Protein AF-A0A5C7PBH9-F1 (afdb_monomer_lite)

Secondary structure (DSSP, 8-state):
--HHHHHHS-GGGGG-GGGG--TT---SHHHHHHHHHHHH-SEEEE-TTSEEEEEEE-SS-EEEEEEEEETTTSTTHHHHHHHHHHSSSEEEEEEEETTEEEEEEEEPPPP----

Foldseek 3Di:
DDLVVQLVDDPLVLVPLVVLADPQADDLVLLVVLLVLLAVAAEWEQESSQWIKTWHDDPVDIDIGGDRDHRSPDYNSSSSSNSNQPHQHFYWYWHDDPNDIDIDGNGHGHPPPDD

Sequence (115 aa):
MSPAELVALPAAAYLTPDVFKTAFDCASEQEAKGLQIATEFDEINIAVNSVWSASMRRPSSSSYLQSYEAIGYHANTAALLRGFLAGTARVIVHRYRDGQLDRVVIKEAQKAVGA

Radius of gyration: 13.91 Å; chains: 1; bounding box: 40×21×45 Å

Structure (mmCIF, N/CA/C/O backbone):
data_AF-A0A5C7PBH9-F1
#
_entry.id   AF-A0A5C7PBH9-F1
#
loop_
_atom_site.group_PDB
_atom_site.id
_atom_site.type_symbol
_atom_site.label_atom_id
_atom_site.label_alt_id
_atom_site.label_comp_id
_atom_site.label_asym_id
_atom_site.label_entity_id
_atom_site.label_seq_id
_atom_site.pdbx_PDB_ins_code
_atom_site.Cartn_x
_atom_site.Cartn_y
_atom_site.Cartn_z
_atom_site.occupancy
_atom_site.B_iso_or_equiv
_atom_site.auth_seq_id
_atom_site.auth_comp_id
_atom_site.auth_asym_id
_atom_site.auth_atom_id
_atom_site.pdbx_PDB_model_num
ATOM 1 N N . MET A 1 1 ? 12.872 0.822 -9.948 1.00 86.06 1 MET A N 1
ATOM 2 C CA . MET A 1 1 ? 12.078 0.340 -11.101 1.00 86.06 1 MET A CA 1
ATOM 3 C C . MET A 1 1 ? 11.533 1.523 -11.876 1.00 86.06 1 MET A C 1
ATOM 5 O O . MET A 1 1 ? 11.331 2.580 -11.294 1.00 86.06 1 MET A O 1
ATOM 9 N N . SER A 1 2 ? 11.297 1.356 -13.170 1.00 86.06 2 SER A N 1
ATOM 10 C CA . SER A 1 2 ? 10.521 2.280 -13.993 1.00 86.06 2 SER A CA 1
ATOM 11 C C . SER A 1 2 ? 9.020 2.202 -13.657 1.00 86.06 2 SER A C 1
ATOM 13 O O . SER A 1 2 ? 8.549 1.180 -13.147 1.00 86.06 2 SER A O 1
ATOM 15 N N 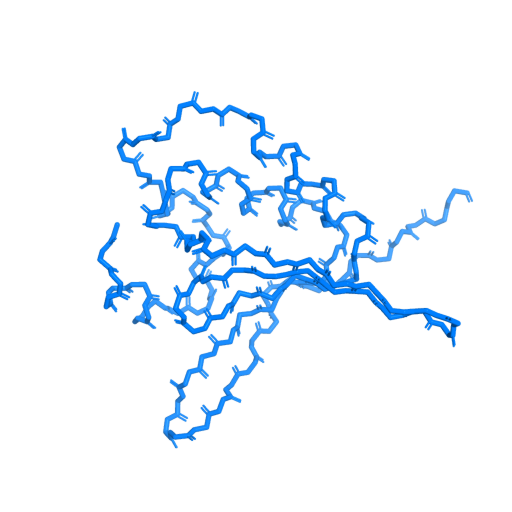. PRO A 1 3 ? 8.229 3.243 -13.977 1.00 83.62 3 PRO A N 1
ATOM 16 C CA . PRO A 1 3 ? 6.777 3.200 -13.806 1.00 83.62 3 PRO A CA 1
ATOM 17 C C . PRO A 1 3 ? 6.103 2.036 -14.548 1.00 83.62 3 PRO A C 1
ATOM 19 O O . PRO A 1 3 ? 5.186 1.423 -14.011 1.00 83.62 3 PRO A O 1
ATOM 22 N N . ALA A 1 4 ? 6.569 1.694 -15.753 1.00 86.69 4 ALA A N 1
ATOM 23 C CA . ALA A 1 4 ? 6.002 0.597 -16.541 1.00 86.69 4 ALA A CA 1
ATOM 24 C C . ALA A 1 4 ? 6.209 -0.771 -15.870 1.00 86.69 4 ALA A C 1
ATOM 26 O O . ALA A 1 4 ? 5.279 -1.574 -15.809 1.00 86.69 4 ALA A O 1
ATOM 27 N N . GLU A 1 5 ? 7.397 -1.013 -15.308 1.00 89.44 5 GLU A N 1
ATOM 28 C CA . GLU A 1 5 ? 7.685 -2.238 -14.551 1.00 89.44 5 GLU A CA 1
ATOM 29 C C . GLU A 1 5 ? 6.783 -2.354 -13.320 1.00 89.44 5 GLU A C 1
ATOM 31 O O . GLU A 1 5 ? 6.227 -3.418 -13.063 1.00 89.44 5 GLU A O 1
ATOM 36 N N . LEU A 1 6 ? 6.567 -1.250 -12.597 1.00 87.44 6 LEU A N 1
ATOM 37 C CA . LEU A 1 6 ? 5.702 -1.227 -11.416 1.00 87.44 6 LEU A CA 1
ATOM 38 C C . LEU A 1 6 ? 4.242 -1.581 -11.730 1.00 87.44 6 LEU A C 1
ATOM 40 O O . LEU A 1 6 ? 3.619 -2.326 -10.971 1.00 87.44 6 LEU A O 1
ATOM 44 N N . VAL A 1 7 ? 3.706 -1.085 -12.851 1.00 87.19 7 VAL A N 1
ATOM 45 C CA . VAL A 1 7 ? 2.345 -1.421 -13.308 1.00 87.19 7 VAL A CA 1
ATOM 46 C C . VAL A 1 7 ? 2.242 -2.902 -13.685 1.00 87.19 7 VAL A C 1
ATOM 48 O O . VAL A 1 7 ? 1.224 -3.537 -13.408 1.00 87.19 7 VAL A O 1
ATOM 51 N N . ALA A 1 8 ? 3.295 -3.465 -14.285 1.00 88.81 8 ALA A N 1
ATOM 52 C CA . ALA A 1 8 ? 3.326 -4.857 -14.729 1.00 88.81 8 ALA A CA 1
ATOM 53 C C . ALA A 1 8 ? 3.447 -5.873 -13.578 1.00 88.81 8 ALA A C 1
ATOM 55 O O . ALA A 1 8 ? 3.130 -7.050 -13.764 1.00 88.81 8 ALA A O 1
ATOM 56 N N . LEU A 1 9 ? 3.887 -5.450 -12.387 1.00 90.69 9 LEU A N 1
ATOM 57 C CA . LEU A 1 9 ? 4.051 -6.356 -11.252 1.00 90.69 9 LEU A CA 1
ATOM 58 C C . LEU A 1 9 ? 2.711 -6.940 -10.772 1.00 90.69 9 LEU A C 1
ATOM 60 O O . LEU A 1 9 ? 1.731 -6.198 -10.588 1.00 90.69 9 LEU A O 1
ATOM 64 N N . PRO A 1 10 ? 2.671 -8.252 -10.459 1.00 93.25 10 PRO A N 1
ATOM 65 C CA . PRO A 1 10 ? 1.511 -8.851 -9.820 1.00 93.25 10 PRO A CA 1
ATOM 66 C C . PRO A 1 10 ? 1.302 -8.243 -8.429 1.00 93.25 10 PRO A C 1
ATOM 68 O O . PRO A 1 10 ? 2.258 -7.892 -7.742 1.00 93.25 10 PRO A O 1
ATOM 71 N N . ALA A 1 11 ? 0.051 -8.177 -7.968 1.00 95.50 11 ALA A N 1
ATOM 72 C CA . ALA A 1 11 ? -0.278 -7.654 -6.638 1.00 95.50 11 ALA A CA 1
ATOM 73 C C . ALA A 1 11 ? 0.486 -8.368 -5.504 1.00 95.50 11 ALA A C 1
ATOM 75 O O . ALA A 1 11 ? 0.917 -7.729 -4.550 1.00 95.50 11 ALA A O 1
ATOM 76 N N . ALA A 1 12 ? 0.730 -9.675 -5.638 1.00 95.81 12 ALA A N 1
ATOM 77 C CA . ALA A 1 12 ? 1.492 -10.447 -4.658 1.00 95.81 12 ALA A CA 1
ATOM 78 C C . ALA A 1 12 ? 2.950 -9.975 -4.494 1.00 95.81 12 ALA A C 1
ATOM 80 O O . ALA A 1 12 ? 3.547 -10.245 -3.458 1.00 95.81 12 ALA A O 1
ATOM 81 N N . ALA A 1 13 ? 3.519 -9.236 -5.458 1.00 96.06 13 ALA A N 1
ATOM 82 C CA . ALA A 1 13 ? 4.875 -8.702 -5.333 1.00 96.06 13 ALA A CA 1
ATOM 83 C C . ALA A 1 13 ? 5.024 -7.799 -4.097 1.00 96.06 13 ALA A C 1
ATOM 85 O O . ALA A 1 13 ? 6.053 -7.849 -3.429 1.00 96.06 13 ALA A O 1
ATOM 86 N N . TYR A 1 14 ? 3.979 -7.044 -3.726 1.00 97.06 14 TYR A N 1
ATOM 87 C CA . TYR A 1 14 ? 3.986 -6.174 -2.540 1.00 97.06 14 TYR A CA 1
ATOM 88 C C . TYR A 1 14 ? 4.040 -6.931 -1.211 1.00 97.06 14 TYR A C 1
ATOM 90 O O . TYR A 1 14 ? 4.200 -6.292 -0.182 1.00 97.06 14 TYR A O 1
ATOM 98 N N . LEU A 1 15 ? 3.963 -8.266 -1.198 1.00 97.31 15 LEU A N 1
ATOM 99 C CA . LEU A 1 15 ? 4.252 -9.062 0.000 1.00 97.31 15 LEU A CA 1
ATOM 100 C C . LEU A 1 15 ? 5.753 -9.210 0.270 1.00 97.31 15 LEU A C 1
ATOM 102 O O . LEU A 1 15 ? 6.140 -9.689 1.333 1.00 97.31 15 LEU A O 1
ATOM 106 N N . THR A 1 16 ? 6.610 -8.807 -0.668 1.00 96.81 16 THR A N 1
ATOM 107 C CA . THR A 1 16 ? 8.065 -8.929 -0.551 1.00 96.81 16 THR A CA 1
ATOM 108 C C . THR A 1 16 ? 8.716 -7.554 -0.704 1.00 96.81 16 THR A C 1
ATOM 110 O O . THR A 1 16 ? 9.271 -7.256 -1.756 1.00 96.81 16 THR A O 1
ATOM 113 N N . PRO A 1 17 ? 8.682 -6.683 0.324 1.00 95.81 17 PRO A N 1
ATOM 114 C CA . PRO A 1 17 ? 9.076 -5.280 0.176 1.00 95.81 17 PRO A CA 1
ATOM 115 C C . PRO A 1 17 ? 10.492 -5.048 -0.365 1.00 95.81 17 PRO A C 1
ATOM 117 O O . PRO A 1 17 ? 10.737 -4.044 -1.026 1.00 95.81 17 PRO A O 1
ATOM 120 N N . ASP A 1 18 ? 11.414 -5.988 -0.143 1.00 94.00 18 ASP A N 1
ATOM 121 C CA . ASP A 1 18 ? 12.792 -5.894 -0.637 1.00 94.00 18 ASP A CA 1
ATOM 122 C C . ASP A 1 18 ? 12.916 -5.829 -2.159 1.00 94.00 18 ASP A C 1
ATOM 124 O O . ASP A 1 18 ? 13.879 -5.240 -2.647 1.00 94.00 18 ASP A O 1
ATOM 128 N N . VAL A 1 19 ? 11.945 -6.353 -2.918 1.00 94.00 19 VAL A N 1
ATOM 129 C CA . VAL A 1 19 ? 11.968 -6.240 -4.388 1.00 94.00 19 VAL A CA 1
ATOM 130 C C . VAL A 1 19 ? 11.771 -4.796 -4.860 1.00 94.00 19 VAL A C 1
ATOM 132 O O . VAL A 1 19 ? 12.098 -4.476 -5.997 1.00 94.00 19 VAL A O 1
ATOM 135 N N . PHE A 1 20 ? 11.262 -3.917 -3.989 1.00 94.69 20 PHE A N 1
ATOM 136 C CA . PHE A 1 20 ? 11.029 -2.497 -4.256 1.00 94.69 20 PHE A CA 1
ATOM 137 C C . PHE A 1 20 ? 12.143 -1.593 -3.725 1.00 94.69 20 PHE A C 1
ATOM 139 O O . PHE A 1 20 ? 12.009 -0.372 -3.791 1.00 94.69 20 PHE A O 1
ATOM 146 N N . LYS A 1 21 ? 13.235 -2.153 -3.194 1.00 93.44 21 LYS A N 1
ATOM 147 C CA . LYS A 1 21 ? 14.356 -1.334 -2.734 1.00 93.44 21 LYS A CA 1
ATOM 148 C C . LYS A 1 21 ? 14.945 -0.514 -3.873 1.00 93.44 21 LYS A C 1
ATOM 150 O O . LYS A 1 21 ? 15.095 -0.989 -5.001 1.00 93.44 21 LYS A O 1
ATOM 155 N N . THR A 1 22 ? 15.312 0.719 -3.558 1.00 90.12 22 THR A N 1
ATOM 156 C CA . THR A 1 22 ? 16.024 1.604 -4.484 1.00 90.12 22 THR A CA 1
ATOM 157 C C . THR A 1 22 ? 17.454 1.836 -4.010 1.00 90.12 22 THR A C 1
ATOM 159 O O . THR A 1 22 ? 17.774 1.636 -2.840 1.00 90.12 22 THR A O 1
ATOM 162 N N . ALA A 1 23 ? 18.324 2.315 -4.903 1.00 90.69 23 ALA A N 1
ATOM 163 C CA . ALA A 1 23 ? 19.686 2.714 -4.536 1.00 90.69 23 ALA A CA 1
ATOM 164 C C . ALA A 1 23 ? 19.733 3.909 -3.558 1.00 90.69 23 ALA A C 1
ATOM 166 O O . ALA A 1 23 ? 20.794 4.226 -3.030 1.00 90.69 23 ALA A O 1
ATOM 167 N N . PHE A 1 24 ? 18.595 4.571 -3.328 1.00 88.88 24 PHE A N 1
ATOM 168 C CA . PHE A 1 24 ? 18.459 5.743 -2.466 1.00 88.88 24 PHE A CA 1
ATOM 169 C C . PHE A 1 24 ? 17.861 5.410 -1.093 1.00 88.88 24 PHE A C 1
ATOM 171 O O . PHE A 1 24 ? 17.608 6.318 -0.303 1.00 88.88 24 PHE A O 1
ATOM 178 N N . ASP A 1 25 ? 17.616 4.130 -0.803 1.00 88.75 25 ASP A N 1
ATOM 179 C CA . ASP A 1 25 ? 17.080 3.708 0.487 1.00 88.75 25 ASP A CA 1
ATOM 180 C C . ASP A 1 25 ? 18.159 3.844 1.570 1.00 88.75 25 ASP A C 1
ATOM 182 O O . ASP A 1 25 ? 19.195 3.181 1.533 1.00 88.75 25 ASP A O 1
ATOM 186 N N . CYS A 1 26 ? 17.918 4.724 2.537 1.00 83.62 26 CYS A N 1
ATOM 187 C CA . CYS A 1 26 ? 18.884 5.103 3.567 1.00 83.62 26 CYS A CA 1
ATOM 188 C C . CYS A 1 26 ? 18.261 5.386 4.944 1.00 83.62 26 CYS A C 1
ATOM 190 O O . CYS A 1 26 ? 19.002 5.534 5.914 1.00 83.62 26 CYS A O 1
ATOM 192 N N . ALA A 1 27 ? 16.929 5.457 5.057 1.00 75.94 27 ALA A N 1
ATOM 193 C CA . ALA A 1 27 ? 16.238 5.883 6.273 1.00 75.94 27 ALA A CA 1
ATOM 194 C C . ALA A 1 27 ? 15.356 4.771 6.860 1.00 75.94 27 ALA A C 1
ATOM 196 O O . ALA A 1 27 ? 14.449 4.261 6.201 1.00 75.94 27 ALA A O 1
ATOM 197 N N . SER A 1 28 ? 15.578 4.446 8.137 1.00 71.38 28 SER A N 1
ATOM 198 C CA . SER A 1 28 ? 14.798 3.452 8.892 1.00 71.38 28 SER A CA 1
ATOM 199 C C . SER A 1 28 ? 13.433 3.969 9.371 1.00 71.38 28 SER A C 1
ATOM 201 O O . SER A 1 28 ? 12.545 3.177 9.675 1.00 71.38 28 SER A O 1
ATOM 203 N N . GLU A 1 29 ? 13.229 5.288 9.408 1.00 90.00 29 GLU A N 1
ATOM 204 C CA . GLU A 1 29 ? 12.030 5.920 9.984 1.00 90.00 29 GLU A CA 1
ATOM 205 C C . GLU A 1 29 ? 10.738 5.625 9.207 1.00 90.00 29 GLU A C 1
ATOM 207 O O . GLU A 1 29 ? 9.647 5.621 9.781 1.00 90.00 29 GLU A O 1
ATOM 212 N N . GLN A 1 30 ? 10.838 5.347 7.902 1.00 94.44 30 GLN A N 1
ATOM 213 C CA . GLN A 1 30 ? 9.658 5.088 7.074 1.00 94.44 30 GLN A CA 1
ATOM 214 C C . GLN A 1 30 ? 8.927 3.806 7.478 1.00 94.44 30 GLN A C 1
ATOM 216 O O . GLN A 1 30 ? 7.708 3.748 7.346 1.00 94.44 30 GLN A O 1
ATOM 221 N N .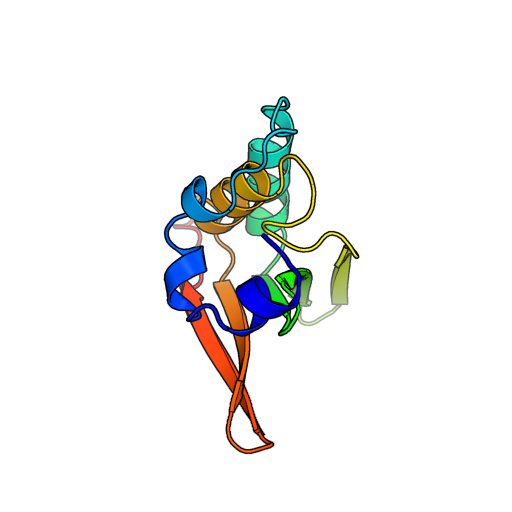 GLU A 1 31 ? 9.629 2.805 8.015 1.00 96.25 31 GLU A N 1
ATOM 222 C CA . GLU A 1 31 ? 8.978 1.585 8.499 1.00 96.25 31 GLU A CA 1
ATOM 223 C C . GLU A 1 31 ? 8.077 1.870 9.705 1.00 96.25 31 GLU A C 1
ATOM 225 O O . GLU A 1 31 ? 6.911 1.476 9.711 1.00 96.25 31 GLU A O 1
ATOM 230 N N . ALA A 1 32 ? 8.570 2.647 10.675 1.00 96.38 32 ALA A N 1
ATOM 231 C CA . ALA A 1 32 ? 7.783 3.069 11.832 1.00 96.38 32 ALA A CA 1
ATOM 232 C C . ALA A 1 32 ? 6.576 3.928 11.419 1.00 96.38 32 ALA A C 1
ATOM 234 O O . ALA A 1 32 ? 5.464 3.704 11.897 1.00 96.38 32 ALA A O 1
ATOM 235 N N . LYS A 1 33 ? 6.766 4.857 10.473 1.00 96.19 33 LYS A N 1
ATOM 236 C CA . LYS A 1 33 ? 5.671 5.655 9.902 1.00 96.19 33 LYS A CA 1
ATOM 237 C C . LYS A 1 33 ? 4.616 4.774 9.230 1.00 96.19 33 LYS A C 1
ATOM 239 O O . LYS A 1 33 ? 3.422 4.978 9.439 1.00 96.19 33 LYS A O 1
ATOM 244 N N . GLY A 1 34 ? 5.043 3.796 8.432 1.00 96.88 34 GLY A N 1
ATOM 245 C CA . GLY A 1 34 ? 4.140 2.854 7.773 1.00 96.88 34 GLY A CA 1
ATOM 246 C C . GLY A 1 34 ? 3.326 2.051 8.784 1.00 96.88 34 GLY A C 1
ATOM 247 O O . GLY A 1 34 ? 2.109 1.941 8.645 1.00 96.88 34 GLY A O 1
ATOM 248 N N . LEU A 1 35 ? 3.978 1.561 9.842 1.00 97.44 35 LEU A N 1
ATOM 249 C CA . LEU A 1 35 ? 3.325 0.838 10.931 1.00 97.44 35 LEU A CA 1
ATOM 250 C C . LEU A 1 35 ? 2.289 1.703 11.656 1.00 97.44 35 LEU A C 1
ATOM 252 O O . LEU A 1 35 ? 1.169 1.244 11.886 1.00 97.44 35 LEU A O 1
ATOM 256 N N . GLN A 1 36 ? 2.634 2.950 11.981 1.00 97.00 36 GLN A N 1
ATOM 257 C CA . GLN A 1 36 ? 1.710 3.886 12.618 1.00 97.00 36 GLN A CA 1
ATOM 258 C C . GLN A 1 36 ? 0.459 4.103 11.755 1.00 97.00 36 GLN A C 1
ATOM 260 O O . GLN A 1 36 ? -0.658 3.893 12.225 1.00 97.00 36 GLN A O 1
ATOM 265 N N . ILE A 1 37 ? 0.634 4.433 10.470 1.00 97.06 37 ILE A N 1
ATOM 266 C CA . ILE A 1 37 ? -0.485 4.646 9.538 1.00 97.06 37 ILE A CA 1
ATOM 267 C C . ILE A 1 37 ? -1.352 3.385 9.439 1.00 97.06 37 ILE A C 1
ATOM 269 O O . ILE A 1 37 ? -2.572 3.463 9.546 1.00 97.06 37 ILE A O 1
ATOM 273 N N . ALA A 1 38 ? -0.742 2.211 9.279 1.00 97.06 38 ALA A N 1
ATOM 274 C CA . ALA A 1 38 ? -1.482 0.955 9.197 1.00 97.06 38 ALA A CA 1
ATOM 275 C C . ALA A 1 38 ? -2.071 0.489 10.536 1.00 97.06 38 ALA A C 1
ATOM 277 O O . ALA A 1 38 ? -2.765 -0.519 10.557 1.00 97.06 38 ALA A O 1
ATOM 278 N N . THR A 1 39 ? -1.803 1.179 11.641 1.00 95.69 39 THR A N 1
ATOM 279 C CA . THR A 1 39 ? -2.470 0.947 12.929 1.00 95.69 39 THR A CA 1
ATOM 280 C C . THR A 1 39 ? -3.648 1.903 13.123 1.00 95.69 39 THR A C 1
ATOM 282 O O . THR A 1 39 ? -4.671 1.522 13.688 1.00 95.69 39 THR A O 1
ATOM 285 N N . GLU A 1 40 ? -3.521 3.142 12.645 1.00 94.62 40 GLU A N 1
ATOM 286 C CA . GLU A 1 40 ? -4.549 4.181 12.772 1.00 94.62 40 GLU A CA 1
ATOM 287 C C . GLU A 1 40 ? -5.680 4.047 11.737 1.00 94.62 40 GLU A C 1
ATOM 289 O O . GLU A 1 40 ? -6.830 4.390 12.029 1.00 94.62 40 GLU A O 1
ATOM 294 N N . PHE A 1 41 ? -5.370 3.550 10.535 1.00 96.00 41 PHE A N 1
ATOM 295 C CA . PHE A 1 41 ? -6.310 3.443 9.416 1.00 96.00 41 PHE A CA 1
ATOM 296 C C . PHE A 1 41 ? -6.807 2.007 9.1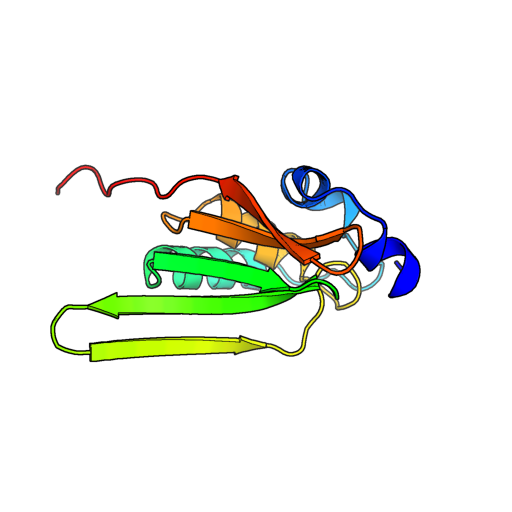93 1.00 96.00 41 PHE A C 1
ATOM 298 O O . PHE A 1 41 ? -6.126 1.039 9.518 1.00 96.00 41 PHE A O 1
ATOM 305 N N . ASP A 1 42 ? -7.995 1.863 8.595 1.00 95.56 42 ASP A N 1
ATOM 306 C CA . ASP A 1 42 ? -8.612 0.549 8.354 1.00 95.56 42 ASP A CA 1
ATOM 307 C C . ASP A 1 42 ? -8.075 -0.111 7.067 1.00 95.56 42 ASP A C 1
ATOM 309 O O . ASP A 1 42 ? -7.907 -1.333 6.998 1.00 95.56 42 ASP A O 1
ATOM 313 N N . GLU A 1 43 ? -7.800 0.696 6.036 1.00 97.56 43 GLU A N 1
ATOM 314 C CA . GLU A 1 43 ? -7.335 0.232 4.727 1.00 97.56 43 GLU A CA 1
ATOM 315 C C . GLU A 1 43 ? -6.131 1.038 4.235 1.00 97.56 43 GLU A C 1
ATOM 317 O O . GLU A 1 43 ? -6.142 2.268 4.258 1.00 97.56 43 GLU A O 1
ATOM 322 N N . ILE A 1 44 ? -5.137 0.330 3.703 1.00 98.38 44 ILE A N 1
ATOM 323 C CA . ILE A 1 44 ? -4.05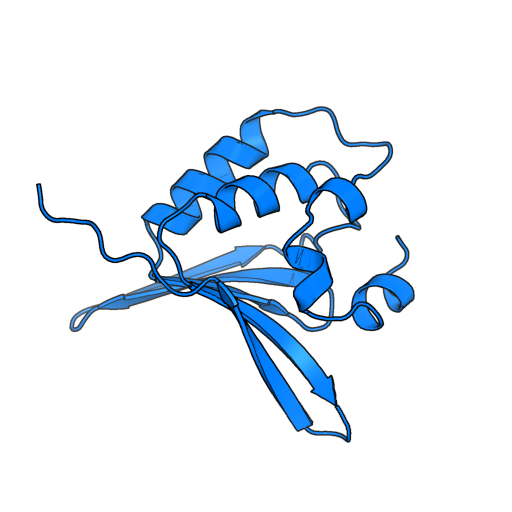5 0.855 2.873 1.00 98.38 44 ILE A CA 1
ATOM 324 C C . ILE A 1 44 ? -4.344 0.455 1.428 1.00 98.38 44 ILE A C 1
ATOM 326 O O . ILE A 1 44 ? -4.537 -0.721 1.118 1.00 98.38 44 ILE A O 1
ATOM 330 N N . ASN A 1 45 ? -4.352 1.431 0.532 1.00 97.94 45 ASN A N 1
ATOM 331 C CA . ASN A 1 45 ? -4.629 1.253 -0.884 1.00 97.94 45 ASN A CA 1
ATOM 332 C C . ASN A 1 45 ? -3.369 1.561 -1.687 1.00 97.94 45 ASN A C 1
ATOM 334 O O . ASN A 1 45 ? -2.819 2.649 -1.572 1.00 97.94 45 ASN A O 1
ATOM 338 N N . ILE A 1 46 ? -2.937 0.625 -2.525 1.00 97.50 46 ILE A N 1
ATOM 339 C CA . ILE A 1 46 ? -1.831 0.793 -3.466 1.00 97.50 46 ILE A CA 1
ATOM 340 C C . ILE A 1 46 ? -2.433 0.832 -4.867 1.00 97.50 46 ILE A C 1
ATOM 342 O O . ILE A 1 46 ? -2.952 -0.166 -5.367 1.00 97.50 46 ILE A O 1
ATOM 346 N N . ALA A 1 47 ? -2.413 2.006 -5.482 1.00 95.25 47 ALA A N 1
ATOM 347 C CA . ALA A 1 47 ? -3.000 2.262 -6.783 1.00 95.25 47 ALA A CA 1
ATOM 348 C C . ALA A 1 47 ? -2.243 1.548 -7.916 1.00 95.25 47 ALA A C 1
ATOM 350 O O . ALA A 1 47 ? -1.154 0.992 -7.745 1.00 95.25 47 ALA A O 1
ATOM 351 N N . VAL A 1 48 ? -2.819 1.606 -9.117 1.00 93.00 48 VAL A N 1
ATOM 352 C CA . VAL A 1 48 ? -2.286 0.949 -10.322 1.00 93.00 48 VAL A CA 1
ATOM 353 C C . VAL A 1 48 ? -0.862 1.389 -10.675 1.00 93.00 48 VAL A C 1
ATOM 355 O O . VAL A 1 48 ? -0.095 0.600 -11.207 1.00 93.00 48 VAL A O 1
ATOM 358 N N . ASN A 1 49 ? -0.494 2.623 -10.329 1.00 91.81 49 ASN A N 1
ATOM 359 C CA . ASN A 1 49 ? 0.830 3.217 -10.523 1.00 91.81 49 ASN A CA 1
ATOM 360 C C . ASN A 1 49 ? 1.721 3.145 -9.264 1.00 91.81 49 ASN A C 1
ATOM 362 O O . ASN A 1 49 ? 2.673 3.913 -9.143 1.00 91.81 49 ASN A O 1
ATOM 366 N N . SER A 1 50 ? 1.394 2.264 -8.314 1.00 94.75 50 SER A N 1
ATOM 367 C CA . SER A 1 50 ? 2.092 2.073 -7.030 1.00 94.75 50 SER A CA 1
ATOM 368 C C . SER A 1 50 ? 2.026 3.235 -6.041 1.00 94.75 50 SER A C 1
ATOM 370 O O . SER A 1 50 ? 2.651 3.153 -4.982 1.00 94.75 50 SER A O 1
ATOM 372 N N . VAL A 1 51 ? 1.297 4.305 -6.350 1.00 95.62 51 VAL A N 1
ATOM 373 C CA . VAL A 1 51 ? 1.020 5.384 -5.396 1.00 95.62 51 VAL A CA 1
ATOM 374 C C . VAL A 1 51 ? 0.095 4.862 -4.299 1.00 95.62 51 VAL A C 1
ATOM 376 O O . VAL A 1 51 ? -0.761 4.024 -4.574 1.00 95.62 51 VAL A O 1
ATOM 379 N N . TRP A 1 52 ? 0.258 5.328 -3.061 1.00 97.25 52 TRP A N 1
ATOM 380 C CA . TRP A 1 52 ? -0.482 4.788 -1.924 1.00 97.25 52 TRP A CA 1
ATOM 381 C C . TRP A 1 52 ? -1.367 5.818 -1.215 1.00 97.25 52 TRP A C 1
ATOM 383 O O . TRP A 1 52 ? -1.091 7.021 -1.185 1.00 97.25 52 TRP A O 1
ATOM 393 N N . SER A 1 53 ? -2.429 5.312 -0.598 1.00 97.88 53 SER A N 1
ATOM 394 C CA . SER A 1 53 ? -3.296 6.047 0.316 1.00 97.88 53 SER A CA 1
ATOM 395 C C . SER A 1 53 ? -3.746 5.178 1.487 1.00 97.88 53 SER A C 1
ATOM 397 O O . SER A 1 53 ? -3.613 3.956 1.462 1.00 97.88 53 SER A O 1
ATOM 399 N N . ALA A 1 54 ? -4.265 5.815 2.529 1.00 98.00 54 ALA A N 1
ATOM 400 C CA . ALA A 1 54 ? -4.852 5.182 3.694 1.00 98.00 54 ALA A CA 1
ATOM 401 C C . ALA A 1 54 ? -6.238 5.776 3.954 1.00 98.00 54 ALA A C 1
ATOM 403 O O . ALA A 1 54 ? -6.449 6.982 3.806 1.00 98.00 54 ALA A O 1
ATOM 404 N N . SER A 1 55 ? -7.196 4.939 4.334 1.00 96.38 55 SER A N 1
ATOM 405 C CA . SER A 1 55 ? -8.569 5.365 4.599 1.00 96.38 55 SER A CA 1
ATOM 406 C C . SER A 1 55 ? -9.152 4.665 5.814 1.00 96.38 55 SER A C 1
ATOM 408 O O . SER A 1 55 ? -8.914 3.479 6.030 1.00 96.38 55 SER A O 1
ATOM 410 N N . MET A 1 56 ? -9.944 5.402 6.589 1.00 93.94 56 MET A N 1
ATOM 411 C CA . MET A 1 56 ? -10.755 4.850 7.667 1.00 93.94 56 MET A CA 1
ATOM 412 C C . MET A 1 56 ? -12.180 5.378 7.585 1.00 93.94 56 MET A C 1
ATOM 414 O O . MET A 1 56 ? -12.409 6.540 7.224 1.00 93.94 56 MET A O 1
ATOM 418 N N . ARG A 1 57 ? -13.143 4.529 7.940 1.00 88.75 57 ARG A N 1
ATOM 419 C CA . ARG A 1 57 ? -14.563 4.890 7.956 1.00 88.75 57 ARG A CA 1
ATOM 420 C C . ARG A 1 57 ? -15.171 4.501 9.294 1.00 88.75 57 ARG A C 1
ATOM 422 O O . ARG A 1 57 ? -15.392 3.331 9.583 1.00 88.75 57 ARG A O 1
ATOM 429 N N . ARG A 1 58 ? -15.489 5.509 10.098 1.00 86.31 58 ARG A N 1
ATOM 430 C CA . ARG A 1 58 ? -16.236 5.388 11.350 1.00 86.31 58 ARG A CA 1
ATOM 431 C C . ARG A 1 58 ? -17.697 5.806 11.111 1.00 86.31 58 ARG A C 1
ATOM 433 O O . ARG A 1 58 ? -17.970 6.533 10.156 1.00 86.31 58 ARG A O 1
ATOM 440 N N . PRO A 1 59 ? -18.651 5.394 11.966 1.00 87.50 59 PRO A N 1
ATOM 441 C CA . PRO A 1 59 ? -20.058 5.784 11.824 1.00 87.50 59 PRO A CA 1
ATOM 442 C C . PRO A 1 59 ? -20.291 7.302 11.778 1.00 87.50 59 PRO A C 1
ATOM 444 O O . PRO A 1 59 ? -21.232 7.755 11.136 1.00 87.50 59 PRO A O 1
ATOM 447 N N . SER A 1 60 ? -19.435 8.084 12.442 1.00 87.62 60 SER A N 1
ATOM 448 C CA . SER A 1 60 ? -19.561 9.541 12.576 1.00 87.62 60 SER A CA 1
ATOM 449 C C . SER A 1 60 ? -18.507 10.348 11.812 1.00 87.62 60 SER A C 1
ATOM 451 O O . SER A 1 60 ? -18.610 11.572 11.761 1.00 87.62 60 SER A O 1
ATOM 453 N N . SER A 1 61 ? -17.488 9.709 11.229 1.00 85.19 61 SER A N 1
ATOM 454 C CA . SER A 1 61 ? -16.418 10.402 10.504 1.00 85.19 61 SER A CA 1
ATOM 455 C C . SER A 1 61 ? -15.656 9.472 9.562 1.00 85.19 61 SER A C 1
ATOM 457 O O . SER A 1 61 ? -15.569 8.264 9.770 1.00 85.19 61 SER A O 1
ATOM 459 N N . SER A 1 62 ? -15.062 10.038 8.518 1.00 91.44 62 SER A N 1
ATOM 460 C CA . SER A 1 62 ? -14.117 9.337 7.650 1.00 91.44 62 SER A CA 1
ATOM 461 C C . SER A 1 62 ? -12.850 10.161 7.518 1.00 91.44 62 SER A C 1
ATOM 463 O O . SER A 1 62 ? -12.942 11.375 7.336 1.00 91.44 62 SER A O 1
ATOM 465 N N . SER A 1 63 ? -11.697 9.499 7.544 1.00 93.56 63 SER A N 1
ATOM 466 C CA . SER A 1 63 ? -10.405 10.143 7.305 1.00 93.56 63 SER A CA 1
ATOM 467 C C . SER A 1 63 ? -9.692 9.480 6.142 1.00 93.56 63 SER A C 1
ATOM 469 O O . SER A 1 63 ? -9.832 8.277 5.905 1.00 93.56 63 SER A O 1
ATOM 471 N N . TYR A 1 64 ? -8.923 10.288 5.422 1.00 95.06 64 TYR A N 1
ATOM 472 C CA . TYR A 1 64 ? -8.181 9.873 4.246 1.00 95.06 64 TYR A CA 1
ATOM 473 C C . TYR A 1 64 ? -6.814 10.555 4.230 1.00 95.06 64 TYR A C 1
ATOM 475 O O . TYR A 1 64 ? -6.712 11.758 4.466 1.00 95.06 64 TYR A O 1
ATOM 483 N N . LEU A 1 65 ? -5.780 9.777 3.937 1.00 96.25 65 LEU A N 1
ATOM 484 C CA . LEU A 1 65 ? -4.406 10.223 3.761 1.00 96.25 65 LEU A CA 1
ATOM 485 C C . LEU A 1 65 ? -3.905 9.691 2.422 1.00 96.25 65 LEU A C 1
ATOM 487 O O . LEU A 1 65 ? -4.153 8.540 2.087 1.00 96.25 65 LEU A O 1
ATOM 491 N N . GLN A 1 66 ? -3.174 10.497 1.662 1.00 94.88 66 GLN A N 1
ATOM 492 C CA . GLN A 1 66 ? -2.557 10.054 0.414 1.00 94.88 66 GLN A 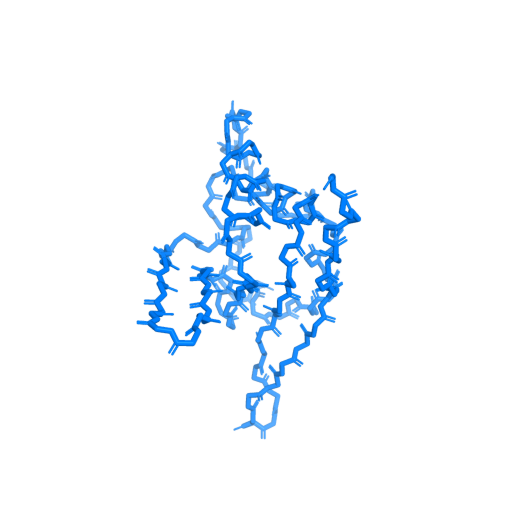CA 1
ATOM 493 C C . GLN A 1 66 ? -1.143 10.595 0.282 1.00 94.88 66 GLN A C 1
ATOM 495 O O . GLN A 1 66 ? -0.832 11.670 0.795 1.00 94.88 66 GLN A O 1
ATOM 500 N N . SER A 1 67 ? -0.315 9.861 -0.448 1.00 93.88 67 SER A N 1
ATOM 501 C CA . SER A 1 67 ? 0.973 10.332 -0.945 1.00 93.88 67 SER A CA 1
ATOM 502 C C . SER A 1 67 ? 0.964 10.281 -2.468 1.00 93.88 67 SER A C 1
ATOM 504 O O . SER A 1 67 ? 0.148 9.575 -3.045 1.00 93.88 67 SER A O 1
ATOM 506 N N . TYR A 1 68 ? 1.868 11.011 -3.119 1.00 91.81 68 TYR A N 1
ATOM 507 C CA . TYR A 1 68 ? 2.195 10.814 -4.539 1.00 91.81 68 TYR A CA 1
ATOM 508 C C . TYR A 1 68 ? 3.437 9.924 -4.720 1.00 91.81 68 TYR A C 1
ATOM 510 O O . TYR A 1 68 ? 3.869 9.659 -5.841 1.00 91.81 68 TYR A O 1
ATOM 518 N N . GLU A 1 69 ? 4.011 9.435 -3.618 1.00 91.50 69 GLU A N 1
ATOM 519 C CA . GLU A 1 69 ? 5.187 8.577 -3.634 1.00 91.50 69 GLU A CA 1
ATOM 520 C C . GLU A 1 69 ? 4.810 7.147 -4.029 1.00 91.50 69 GLU A C 1
ATOM 522 O O . GLU A 1 69 ? 4.212 6.394 -3.264 1.00 91.50 69 GLU A O 1
ATOM 527 N N . ALA A 1 70 ? 5.182 6.760 -5.246 1.00 93.25 70 ALA A N 1
ATOM 528 C CA . ALA A 1 70 ? 5.077 5.389 -5.720 1.00 93.25 70 ALA A CA 1
ATOM 529 C C . ALA A 1 70 ? 6.072 4.444 -5.022 1.00 93.25 70 ALA A C 1
ATOM 531 O O . ALA A 1 70 ? 7.285 4.694 -5.019 1.00 93.25 70 ALA A O 1
ATOM 532 N N . ILE A 1 71 ? 5.550 3.326 -4.509 1.00 94.56 71 ILE A N 1
ATOM 533 C CA . ILE A 1 71 ? 6.330 2.220 -3.943 1.00 94.56 71 ILE A CA 1
ATOM 534 C C . ILE A 1 71 ? 7.236 1.612 -5.021 1.00 94.56 71 ILE A C 1
ATOM 536 O O . ILE A 1 71 ? 6.760 1.215 -6.084 1.00 94.56 71 ILE A O 1
ATOM 540 N N . GLY A 1 72 ? 8.542 1.540 -4.744 1.00 91.06 72 GLY A N 1
ATOM 541 C CA . GLY A 1 72 ? 9.565 1.005 -5.658 1.00 91.06 72 GLY A CA 1
ATOM 542 C C . GLY A 1 72 ? 10.119 1.974 -6.697 1.00 91.06 72 GLY A C 1
ATOM 543 O O . GLY A 1 72 ? 10.968 1.590 -7.514 1.00 91.06 72 GLY A O 1
ATOM 544 N N . TYR A 1 73 ? 9.644 3.219 -6.663 1.00 91.81 73 TYR A N 1
ATOM 545 C CA . TYR A 1 73 ? 10.202 4.328 -7.431 1.00 91.81 73 TYR A CA 1
ATOM 546 C C . TYR A 1 73 ? 10.887 5.348 -6.516 1.00 91.81 73 TYR A C 1
ATOM 548 O O . TYR A 1 73 ? 12.012 5.753 -6.792 1.00 91.81 73 TYR A O 1
ATOM 556 N N . HIS A 1 74 ? 10.234 5.731 -5.413 1.00 92.69 74 HIS A N 1
ATOM 557 C CA . HIS A 1 74 ? 10.786 6.694 -4.459 1.00 92.69 74 HIS A CA 1
ATOM 558 C C . HIS A 1 74 ? 11.582 6.007 -3.348 1.00 92.69 74 HIS A C 1
ATOM 560 O O . HIS A 1 74 ? 11.269 4.881 -2.941 1.00 92.69 74 HIS A O 1
ATOM 566 N N . ALA A 1 75 ? 12.581 6.725 -2.836 1.00 92.75 75 ALA A N 1
ATOM 567 C CA . ALA A 1 75 ? 13.437 6.277 -1.747 1.00 92.75 75 ALA A CA 1
ATOM 568 C C . ALA A 1 75 ? 12.627 5.879 -0.505 1.00 92.75 75 ALA A C 1
ATOM 570 O O . ALA A 1 75 ? 11.646 6.530 -0.148 1.00 92.75 75 ALA A O 1
ATOM 571 N N . ASN A 1 76 ? 13.072 4.826 0.178 1.00 94.44 76 ASN A N 1
ATOM 572 C CA . ASN A 1 76 ? 12.552 4.333 1.456 1.00 94.44 76 ASN A CA 1
ATOM 573 C C . ASN A 1 76 ? 11.096 3.821 1.430 1.00 94.44 76 ASN A C 1
ATOM 575 O O . ASN A 1 76 ? 10.559 3.420 2.465 1.00 94.44 76 ASN A O 1
ATOM 579 N N . THR A 1 77 ? 10.453 3.757 0.261 1.00 95.00 77 THR A N 1
ATOM 580 C CA . THR A 1 77 ? 9.080 3.238 0.139 1.00 95.00 77 THR A CA 1
ATOM 581 C C . THR A 1 77 ? 8.977 1.727 0.377 1.00 95.00 77 THR A C 1
ATOM 583 O O . THR A 1 77 ? 7.923 1.245 0.789 1.00 95.00 77 THR A O 1
ATOM 586 N N . ALA A 1 78 ? 10.072 0.977 0.207 1.00 95.56 78 ALA A N 1
ATOM 587 C CA . ALA A 1 78 ? 10.159 -0.425 0.615 1.00 95.56 78 ALA A CA 1
ATOM 588 C C . ALA A 1 78 ? 10.031 -0.589 2.142 1.00 95.56 78 ALA A C 1
ATOM 590 O O . ALA A 1 78 ? 9.301 -1.460 2.614 1.00 95.56 78 ALA A O 1
ATOM 591 N N . ALA A 1 79 ? 10.692 0.273 2.922 1.00 96.19 79 ALA A N 1
ATOM 592 C CA . ALA A 1 79 ? 10.565 0.295 4.380 1.00 96.19 79 ALA A CA 1
ATOM 593 C C . ALA A 1 79 ? 9.146 0.709 4.806 1.00 96.19 79 ALA A C 1
ATOM 595 O O . ALA A 1 79 ? 8.539 0.055 5.649 1.00 96.19 79 ALA A O 1
ATOM 596 N N . LEU A 1 80 ? 8.561 1.715 4.146 1.00 97.00 80 LEU A N 1
ATOM 597 C CA . LEU A 1 80 ? 7.166 2.109 4.372 1.00 97.00 80 LEU A CA 1
ATOM 598 C C . LEU A 1 80 ? 6.186 0.940 4.166 1.00 97.00 80 LEU A C 1
ATOM 600 O O . LEU A 1 80 ? 5.322 0.690 5.007 1.00 97.00 80 LEU A O 1
ATOM 604 N N . LEU A 1 81 ? 6.354 0.187 3.075 1.00 97.56 81 LEU A N 1
ATOM 605 C CA . LEU A 1 81 ? 5.539 -0.988 2.782 1.00 97.56 81 LEU A CA 1
ATOM 606 C C . LEU A 1 81 ? 5.695 -2.084 3.848 1.00 97.56 81 LEU A C 1
ATOM 608 O O . LEU A 1 81 ? 4.692 -2.694 4.217 1.00 97.56 81 LEU A O 1
ATOM 612 N N . ARG A 1 82 ? 6.903 -2.312 4.390 1.00 97.56 82 ARG A N 1
ATOM 613 C CA . ARG A 1 82 ? 7.090 -3.220 5.543 1.00 97.56 82 ARG A CA 1
ATOM 614 C C . ARG A 1 82 ? 6.216 -2.799 6.719 1.00 97.56 82 ARG A C 1
ATOM 616 O O . ARG A 1 82 ? 5.501 -3.634 7.263 1.00 97.56 82 ARG A O 1
ATOM 623 N N . GLY A 1 83 ? 6.209 -1.506 7.039 1.00 97.12 83 GLY A N 1
ATOM 624 C CA . GLY A 1 83 ? 5.350 -0.947 8.079 1.00 97.12 83 GLY A CA 1
ATOM 625 C C . GLY A 1 83 ? 3.864 -1.217 7.824 1.00 97.12 83 GLY A C 1
ATOM 626 O O . GLY A 1 83 ? 3.161 -1.703 8.709 1.00 97.12 83 GLY A O 1
ATOM 627 N N . PHE A 1 84 ? 3.386 -0.998 6.592 1.00 97.62 84 PHE A N 1
ATOM 628 C CA . PHE A 1 84 ? 1.994 -1.299 6.229 1.00 97.62 84 PHE A CA 1
ATOM 629 C C . PHE A 1 84 ? 1.625 -2.777 6.422 1.00 97.62 84 PHE A C 1
ATOM 631 O O . PHE A 1 84 ? 0.545 -3.112 6.923 1.00 97.62 84 PHE A O 1
ATOM 638 N N . LEU A 1 85 ? 2.527 -3.681 6.038 1.00 97.69 85 LEU A N 1
ATOM 639 C CA . LEU A 1 85 ? 2.325 -5.119 6.193 1.00 97.69 85 LEU A CA 1
ATOM 640 C C . LEU A 1 85 ? 2.403 -5.577 7.652 1.00 97.69 85 LEU A C 1
ATOM 642 O O . LEU A 1 85 ? 1.760 -6.564 7.992 1.00 97.69 85 LEU A O 1
ATOM 646 N N . ALA A 1 86 ? 3.138 -4.867 8.506 1.00 96.81 86 ALA A N 1
ATOM 647 C CA . ALA A 1 86 ? 3.242 -5.168 9.931 1.00 96.81 86 ALA A CA 1
ATOM 648 C C . ALA A 1 86 ? 2.056 -4.640 10.762 1.00 96.81 86 ALA A C 1
ATOM 650 O O . ALA A 1 86 ? 1.781 -5.185 11.827 1.00 96.81 86 ALA A O 1
ATOM 651 N N . GLY A 1 87 ? 1.360 -3.594 10.298 1.00 96.00 87 GLY A N 1
ATOM 652 C CA . GLY A 1 87 ? 0.223 -2.997 11.013 1.00 96.00 87 GLY A CA 1
ATOM 653 C C . GLY A 1 87 ? -1.063 -3.829 10.980 1.00 96.00 87 GLY A C 1
ATOM 654 O O . GLY A 1 87 ? -1.091 -4.952 10.479 1.00 96.00 87 GLY A O 1
ATOM 655 N N . THR A 1 88 ? -2.173 -3.268 11.453 1.00 96.50 88 THR A N 1
ATOM 656 C CA . THR A 1 88 ? -3.473 -3.964 11.529 1.00 96.50 88 THR A CA 1
ATOM 657 C C . THR A 1 88 ? -4.359 -3.753 10.303 1.00 96.50 88 THR A C 1
ATOM 659 O O . THR A 1 88 ? -5.257 -4.557 10.059 1.00 96.50 88 THR A O 1
ATOM 662 N N . ALA A 1 89 ? -4.095 -2.726 9.497 1.00 96.94 89 ALA A N 1
ATOM 663 C CA . ALA A 1 89 ? -4.879 -2.376 8.322 1.00 96.94 89 ALA A CA 1
ATOM 664 C C . ALA A 1 89 ? -4.901 -3.490 7.270 1.00 96.94 89 ALA A C 1
ATOM 666 O O . ALA A 1 89 ? -3.911 -4.207 7.053 1.00 96.94 89 ALA A O 1
ATOM 667 N N . ARG A 1 90 ? -6.020 -3.569 6.546 1.00 97.69 90 ARG A N 1
ATOM 668 C CA . ARG A 1 90 ? -6.105 -4.321 5.293 1.00 97.69 90 ARG A CA 1
ATOM 669 C C . ARG A 1 90 ? -5.240 -3.633 4.239 1.00 97.69 90 ARG A C 1
ATOM 671 O O . ARG A 1 90 ? -5.308 -2.417 4.103 1.00 97.69 90 ARG A O 1
ATOM 678 N N . VAL A 1 91 ? -4.479 -4.389 3.453 1.00 98.38 91 VAL A N 1
ATOM 679 C CA . VAL A 1 91 ? -3.690 -3.843 2.336 1.00 98.38 91 VAL A CA 1
ATOM 680 C C . VAL A 1 91 ? -4.261 -4.341 1.014 1.00 98.38 91 VAL A C 1
ATOM 682 O O . VAL A 1 91 ? -4.408 -5.547 0.797 1.00 98.38 91 VAL A O 1
ATOM 685 N N . ILE A 1 92 ? -4.594 -3.396 0.137 1.00 98.31 92 ILE A N 1
ATOM 686 C CA . ILE A 1 92 ? -5.307 -3.624 -1.120 1.00 98.31 92 ILE A CA 1
ATOM 687 C C . ILE A 1 92 ? -4.480 -3.056 -2.263 1.00 98.31 92 ILE A C 1
ATOM 689 O O . ILE A 1 92 ? -4.136 -1.877 -2.260 1.00 98.31 92 ILE A O 1
ATOM 693 N N . VAL A 1 93 ? -4.198 -3.880 -3.265 1.00 97.75 93 VAL A N 1
ATOM 694 C CA . VAL A 1 93 ? -3.530 -3.461 -4.496 1.00 97.75 93 VAL A CA 1
ATOM 695 C C . VAL A 1 93 ? -4.556 -3.397 -5.616 1.00 97.75 93 VAL A C 1
ATOM 697 O O . VAL A 1 93 ? -5.271 -4.362 -5.882 1.00 97.75 93 VAL A O 1
ATOM 700 N N . HIS A 1 94 ? -4.613 -2.256 -6.290 1.00 96.12 94 HIS A N 1
ATOM 701 C CA . HIS A 1 94 ? -5.498 -2.022 -7.421 1.00 96.12 94 HIS A CA 1
ATOM 702 C C . HIS A 1 94 ? -4.748 -2.290 -8.728 1.00 96.12 94 HIS A C 1
ATOM 704 O O . HIS A 1 94 ? -3.575 -1.919 -8.876 1.00 96.12 94 HIS A O 1
ATOM 710 N N . ARG A 1 95 ? -5.410 -2.940 -9.688 1.00 92.62 95 ARG A N 1
ATOM 711 C CA . ARG A 1 95 ? -4.843 -3.274 -11.004 1.00 92.62 95 ARG A CA 1
ATOM 712 C C . ARG A 1 95 ? -5.866 -3.051 -12.109 1.00 92.62 95 ARG A C 1
ATOM 714 O O . ARG A 1 95 ? -7.033 -3.352 -11.922 1.00 92.62 95 ARG A O 1
ATOM 721 N N . TYR A 1 96 ? -5.426 -2.559 -13.266 1.00 88.88 96 TYR A N 1
ATOM 722 C CA . TYR A 1 96 ? -6.255 -2.592 -14.472 1.00 88.88 96 TYR A CA 1
ATOM 723 C C . TYR A 1 96 ? -6.035 -3.916 -15.203 1.00 88.88 96 TYR A C 1
ATOM 725 O O . TYR A 1 96 ? -4.899 -4.253 -15.537 1.00 88.88 96 TYR A O 1
ATOM 733 N N . ARG A 1 97 ? -7.115 -4.658 -15.446 1.00 82.31 97 ARG A N 1
ATOM 734 C CA . ARG A 1 97 ? -7.137 -5.891 -16.242 1.00 82.31 97 ARG A CA 1
ATOM 735 C C . ARG A 1 97 ? -8.336 -5.833 -17.172 1.00 82.31 97 ARG A C 1
ATOM 737 O O . ARG A 1 97 ? -9.442 -5.579 -16.712 1.00 82.31 97 ARG A O 1
ATOM 744 N N . ASP A 1 98 ? -8.099 -5.989 -18.470 1.00 86.00 98 ASP A N 1
ATOM 745 C CA . ASP A 1 98 ? -9.152 -6.029 -19.495 1.00 86.00 98 ASP A CA 1
ATOM 746 C C . ASP A 1 98 ? -10.148 -4.852 -19.422 1.00 86.00 98 ASP A C 1
ATOM 748 O O . ASP A 1 98 ? -11.357 -5.004 -19.574 1.00 86.00 98 ASP A O 1
ATOM 752 N N . GLY A 1 99 ? -9.633 -3.647 -19.145 1.00 86.56 99 GLY A N 1
ATOM 753 C CA . GLY A 1 99 ? -10.441 -2.428 -19.022 1.00 86.56 99 GLY A CA 1
ATOM 754 C C . GLY A 1 99 ? -11.226 -2.298 -17.711 1.00 86.56 99 GLY A C 1
ATOM 755 O O . GLY A 1 99 ? -11.959 -1.326 -17.542 1.00 86.56 99 GLY A O 1
ATOM 756 N N . GLN A 1 100 ? -11.062 -3.228 -16.768 1.00 90.38 100 GLN A N 1
ATOM 757 C CA . GLN A 1 100 ? -11.691 -3.197 -15.450 1.00 90.38 100 GLN A CA 1
ATOM 758 C C . GLN A 1 100 ? -10.670 -2.959 -14.338 1.00 90.38 100 GLN A C 1
ATOM 760 O O . GLN A 1 100 ? -9.514 -3.380 -14.423 1.00 90.38 100 GLN A O 1
ATOM 765 N N . LEU A 1 101 ? -11.109 -2.266 -13.285 1.00 91.88 101 LEU A N 1
ATOM 766 C CA . LEU A 1 101 ? -10.328 -2.081 -12.068 1.00 91.88 101 LEU A CA 1
ATOM 767 C C . LEU A 1 101 ? -10.544 -3.282 -11.141 1.00 91.88 101 LEU A C 1
ATOM 769 O O . LEU A 1 101 ? -11.603 -3.433 -10.536 1.00 91.88 101 LEU A O 1
ATOM 773 N N . ASP A 1 102 ? -9.518 -4.110 -11.026 1.00 92.88 102 ASP A N 1
ATOM 774 C CA . ASP A 1 102 ? -9.432 -5.224 -10.094 1.00 92.88 102 ASP A CA 1
ATOM 775 C C . ASP A 1 102 ? -8.881 -4.750 -8.737 1.00 92.88 102 ASP A C 1
ATOM 777 O O . ASP A 1 102 ? -7.999 -3.882 -8.670 1.00 92.88 102 ASP A O 1
ATOM 781 N N . ARG A 1 103 ? -9.393 -5.334 -7.649 1.00 95.56 103 ARG A N 1
ATOM 782 C CA . ARG A 1 103 ? -8.993 -5.047 -6.264 1.00 95.56 103 ARG A CA 1
ATOM 783 C C . ARG A 1 103 ? -8.508 -6.330 -5.611 1.00 95.56 103 ARG A C 1
ATOM 785 O O . ARG A 1 103 ? -9.304 -7.184 -5.231 1.00 95.56 103 ARG A O 1
ATOM 792 N N . VAL A 1 104 ? -7.200 -6.428 -5.411 1.00 96.69 104 VAL A N 1
ATOM 793 C CA . VAL A 1 104 ? -6.573 -7.602 -4.805 1.00 96.69 104 VAL A CA 1
ATOM 794 C C . VAL A 1 104 ? -6.202 -7.288 -3.363 1.00 96.69 104 VAL A C 1
ATOM 796 O O . VAL A 1 104 ? -5.308 -6.483 -3.102 1.00 96.69 104 VAL A O 1
ATOM 799 N N . VAL A 1 105 ? -6.878 -7.932 -2.414 1.00 97.88 105 VAL A N 1
ATOM 800 C CA . VAL A 1 105 ? -6.489 -7.882 -1.001 1.00 97.88 105 VAL A CA 1
ATOM 801 C C . VAL A 1 105 ? -5.274 -8.784 -0.813 1.00 97.88 105 VAL A C 1
ATOM 803 O O . VAL A 1 105 ? -5.366 -9.996 -0.980 1.00 97.88 105 VAL A O 1
ATOM 806 N N . ILE A 1 106 ? -4.126 -8.190 -0.490 1.00 97.56 106 ILE A N 1
ATOM 807 C CA . ILE A 1 106 ? -2.878 -8.938 -0.263 1.00 97.56 106 ILE A CA 1
ATOM 808 C C . ILE A 1 106 ? -2.651 -9.233 1.218 1.00 97.56 106 ILE A C 1
ATOM 810 O O . ILE A 1 106 ? -1.905 -10.142 1.564 1.00 97.56 106 ILE A O 1
ATOM 814 N N . LYS A 1 107 ? -3.310 -8.474 2.096 1.00 97.44 107 LYS A N 1
ATOM 815 C CA . LYS A 1 107 ? -3.296 -8.670 3.541 1.00 97.44 107 LYS A CA 1
ATOM 816 C C . LYS A 1 107 ? -4.651 -8.278 4.103 1.00 97.44 107 LYS A C 1
ATOM 818 O O . LYS A 1 107 ? -5.100 -7.154 3.886 1.00 97.44 107 LYS A O 1
ATOM 823 N N . GLU A 1 108 ? -5.283 -9.190 4.830 1.00 97.25 108 GLU A N 1
ATOM 824 C CA . GLU A 1 108 ? -6.518 -8.899 5.555 1.00 97.25 108 GLU A CA 1
ATOM 825 C C . GLU A 1 108 ? -6.259 -8.042 6.793 1.00 97.25 108 GLU A C 1
ATOM 827 O O . GLU A 1 108 ? -5.160 -8.046 7.354 1.00 97.25 108 GLU A O 1
ATOM 832 N N . ALA A 1 109 ? -7.293 -7.322 7.228 1.00 94.06 109 ALA A N 1
ATOM 833 C CA . ALA A 1 109 ? -7.226 -6.582 8.478 1.00 94.06 109 ALA A CA 1
ATOM 834 C C . ALA A 1 109 ? -7.034 -7.551 9.654 1.00 94.06 109 ALA A C 1
ATOM 836 O O . ALA A 1 109 ? -7.750 -8.549 9.784 1.00 94.06 109 ALA A O 1
ATOM 837 N N . GLN A 1 110 ? -6.098 -7.233 10.539 1.00 91.12 110 GLN A N 1
ATOM 838 C CA . GLN A 1 110 ? -5.946 -7.935 11.802 1.00 91.12 110 GLN A CA 1
ATOM 839 C C . GLN A 1 110 ? -6.864 -7.268 12.822 1.00 91.12 110 GLN A C 1
ATOM 841 O O . GLN A 1 110 ? -6.738 -6.077 13.106 1.00 91.12 110 GLN A O 1
ATOM 846 N N . LYS A 1 111 ? -7.813 -8.028 13.378 1.00 67.00 111 LYS A N 1
ATOM 847 C CA . LYS A 1 111 ? -8.579 -7.544 14.529 1.00 67.00 111 LYS A CA 1
ATOM 848 C C . LYS A 1 111 ? -7.589 -7.297 15.661 1.00 67.00 111 LYS A C 1
ATOM 850 O O . LYS A 1 111 ? -6.848 -8.212 16.014 1.00 67.00 111 LYS A O 1
ATOM 855 N N . ALA A 1 112 ? -7.604 -6.096 16.237 1.00 57.16 112 ALA A N 1
ATOM 856 C CA . ALA A 1 112 ? -6.984 -5.886 17.534 1.00 57.16 112 ALA A CA 1
ATOM 857 C C . ALA A 1 112 ? -7.607 -6.912 18.491 1.00 57.16 112 ALA A C 1
ATOM 859 O O . ALA A 1 112 ? -8.812 -6.879 18.750 1.00 57.16 112 ALA A O 1
ATOM 860 N N . VAL A 1 113 ? -6.813 -7.891 18.923 1.00 48.56 113 VAL A N 1
ATOM 861 C CA . VAL A 1 113 ? -7.206 -8.776 20.017 1.00 48.56 113 VAL A CA 1
ATOM 862 C C . VAL A 1 113 ? -7.327 -7.852 21.222 1.00 48.56 113 VAL A C 1
ATOM 864 O O . VAL A 1 113 ? -6.358 -7.176 21.559 1.00 48.56 113 VAL A O 1
ATOM 867 N N . GLY A 1 114 ? -8.546 -7.718 21.746 1.00 44.34 114 GLY A N 1
ATOM 868 C CA . GLY A 1 114 ? -8.898 -6.709 22.741 1.00 44.34 114 GLY A CA 1
ATOM 869 C C . GLY A 1 114 ? -7.909 -6.665 23.903 1.00 44.34 114 GLY A C 1
ATOM 870 O O . GLY A 1 114 ? -7.560 -7.709 24.454 1.00 44.34 114 GLY A O 1
ATOM 871 N N . ALA A 1 115 ? -7.470 -5.449 24.225 1.00 35.81 115 ALA A N 1
ATOM 872 C CA . ALA A 1 115 ? -6.906 -5.106 25.523 1.00 35.81 115 ALA A CA 1
ATOM 873 C C . ALA A 1 115 ? -8.040 -4.871 26.528 1.00 35.81 115 ALA A C 1
ATOM 875 O O . ALA A 1 115 ? -9.103 -4.363 26.092 1.00 35.81 115 ALA A O 1
#

pLDDT: mean 91.45, std 10.13, range [35.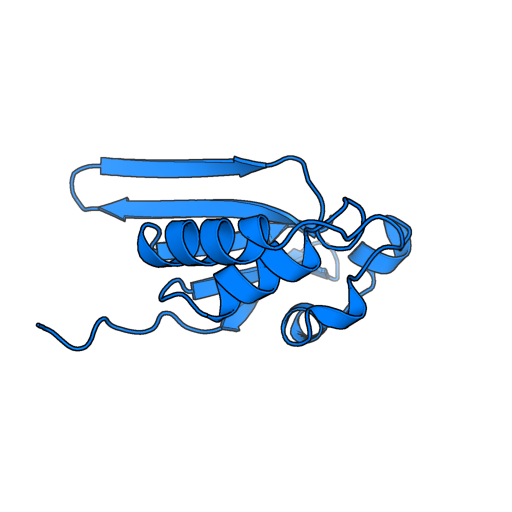81, 98.38]